Protein AF-A0A090W906-F1 (afdb_monomer)

Organism: NCBI:txid221126

Nearest PDB structures (foldseek):
  5gin-assembly1_F  TM=4.303E-01  e=5.601E+00  Saccharolobus solfataricus
  7y5k-assembly1_B  TM=3.408E-01  e=4.953E+00  Homo sapiens

Radius of gyration: 11.83 Å; Cα contacts (8 Å, |Δi|>4): 95; chains: 1; bounding box: 39×20×23 Å

Mean predicted aligned error: 4.06 Å

Structure (mmCIF, N/CA/C/O backbone):
data_AF-A0A090W906-F1
#
_entry.id   AF-A0A090W906-F1
#
loop_
_atom_site.group_PDB
_atom_site.id
_atom_site.type_symbol
_atom_site.label_atom_id
_atom_site.label_alt_id
_atom_site.label_comp_id
_atom_site.label_asym_id
_atom_site.label_entity_id
_atom_site.label_seq_id
_atom_site.pdbx_PDB_ins_code
_atom_site.Cartn_x
_atom_site.Cartn_y
_atom_site.Cartn_z
_atom_site.occupancy
_atom_site.B_iso_or_equiv
_atom_site.auth_seq_id
_atom_site.auth_comp_id
_atom_site.auth_asym_id
_atom_site.auth_atom_id
_atom_site.pdbx_PDB_model_num
ATOM 1 N N . MET A 1 1 ? -2.011 6.226 0.794 1.00 90.88 1 MET A N 1
ATOM 2 C CA . MET A 1 1 ? -1.459 6.726 -0.486 1.00 90.88 1 MET A CA 1
ATOM 3 C C . MET A 1 1 ? -0.404 5.753 -0.982 1.00 90.88 1 MET A C 1
ATOM 5 O O . MET A 1 1 ? 0.391 5.321 -0.153 1.00 90.88 1 MET A O 1
ATOM 9 N N . PHE A 1 2 ? -0.395 5.407 -2.273 1.00 94.94 2 PHE A N 1
ATOM 10 C CA . PHE A 1 2 ? 0.632 4.538 -2.869 1.00 94.94 2 PHE A CA 1
ATOM 11 C C . PHE A 1 2 ? 1.654 5.313 -3.715 1.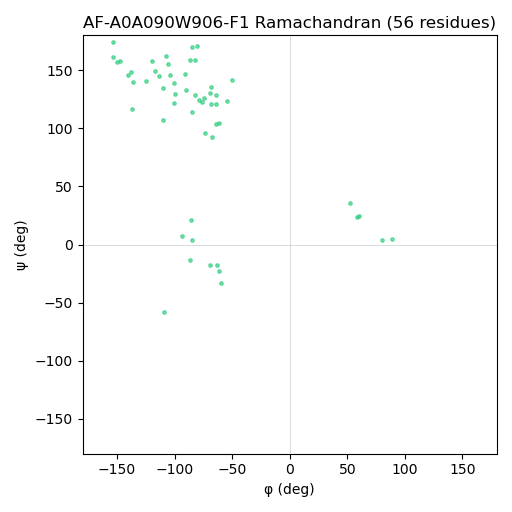00 94.94 2 PHE A C 1
ATOM 13 O O . PHE A 1 2 ? 1.313 6.301 -4.367 1.00 94.94 2 PHE A O 1
ATOM 20 N N . GLU A 1 3 ? 2.900 4.840 -3.692 1.00 93.62 3 GLU A N 1
ATOM 21 C CA . GLU A 1 3 ? 4.057 5.382 -4.415 1.00 93.62 3 GLU A CA 1
ATOM 22 C C . GLU A 1 3 ? 4.093 4.894 -5.876 1.00 93.62 3 GLU A C 1
ATOM 24 O O . GLU A 1 3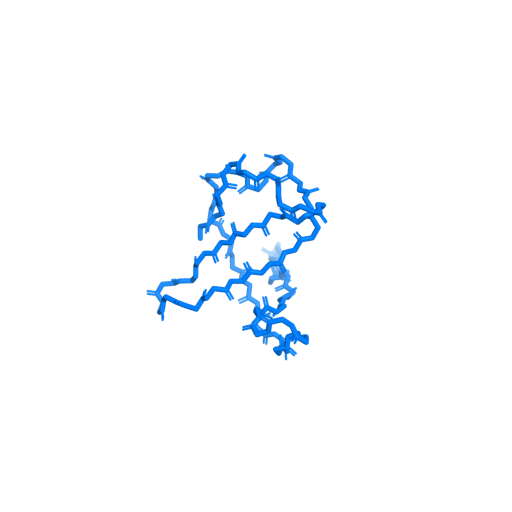 ? 3.533 3.858 -6.212 1.00 93.62 3 GLU A O 1
ATOM 29 N N . SER A 1 4 ? 4.791 5.605 -6.763 1.00 92.12 4 SER A N 1
ATOM 30 C CA . SER A 1 4 ? 4.881 5.269 -8.196 1.00 92.12 4 SER A CA 1
ATOM 31 C C . SER A 1 4 ? 5.963 4.244 -8.559 1.00 92.12 4 SER A C 1
ATOM 33 O O . SER A 1 4 ? 6.180 3.974 -9.739 1.00 92.12 4 SER A O 1
ATOM 35 N N . GLU A 1 5 ? 6.668 3.682 -7.578 1.00 92.19 5 GLU A N 1
ATOM 36 C CA . GLU A 1 5 ? 7.806 2.792 -7.813 1.00 92.19 5 GLU A CA 1
ATOM 37 C C . GLU A 1 5 ? 7.410 1.315 -7.674 1.00 92.19 5 GLU A C 1
ATOM 39 O O . GLU A 1 5 ? 6.844 0.907 -6.658 1.00 92.19 5 GLU A O 1
ATOM 44 N N . ASN A 1 6 ? 7.760 0.498 -8.673 1.00 92.50 6 ASN A N 1
ATOM 45 C CA . ASN A 1 6 ? 7.676 -0.958 -8.578 1.00 92.50 6 ASN A CA 1
ATOM 46 C C . ASN A 1 6 ? 8.943 -1.503 -7.911 1.00 92.50 6 ASN A C 1
ATOM 48 O O . ASN A 1 6 ? 10.029 -1.446 -8.488 1.00 92.50 6 ASN A O 1
ATOM 52 N N . LYS A 1 7 ? 8.795 -2.071 -6.714 1.00 90.69 7 LYS A N 1
ATOM 53 C CA . LYS A 1 7 ? 9.876 -2.721 -5.966 1.00 90.69 7 LYS 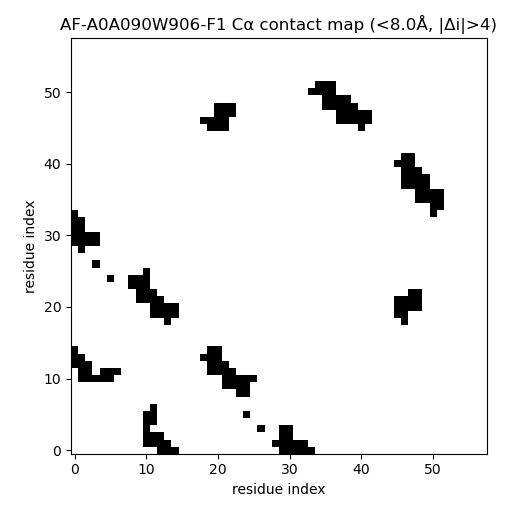A CA 1
ATOM 54 C C . LYS A 1 7 ? 9.641 -4.219 -5.933 1.00 90.69 7 LYS A C 1
ATOM 56 O O . LYS A 1 7 ? 8.757 -4.695 -5.227 1.00 90.69 7 LYS A O 1
ATOM 61 N N . SER A 1 8 ? 10.436 -4.969 -6.696 1.00 91.94 8 SER A N 1
ATOM 62 C CA . SER A 1 8 ? 10.389 -6.440 -6.724 1.00 91.94 8 SER A CA 1
ATOM 63 C C . SER A 1 8 ? 8.986 -7.016 -6.983 1.00 91.94 8 SER A C 1
ATOM 65 O O . SER A 1 8 ? 8.615 -8.037 -6.408 1.00 91.94 8 SER A O 1
ATOM 67 N N . GLY A 1 9 ? 8.183 -6.354 -7.823 1.00 95.25 9 GLY A N 1
ATOM 68 C CA . GLY A 1 9 ? 6.811 -6.763 -8.138 1.00 95.25 9 GLY A CA 1
ATOM 69 C C . GLY A 1 9 ? 5.736 -6.195 -7.206 1.00 95.25 9 GLY A C 1
ATOM 70 O O . GLY A 1 9 ? 4.566 -6.541 -7.365 1.00 95.25 9 GLY A O 1
ATOM 71 N N . TYR A 1 10 ? 6.094 -5.319 -6.264 1.00 96.38 10 TYR A N 1
ATOM 72 C CA . TYR A 1 10 ? 5.170 -4.692 -5.320 1.00 96.38 10 TYR A CA 1
ATOM 73 C C .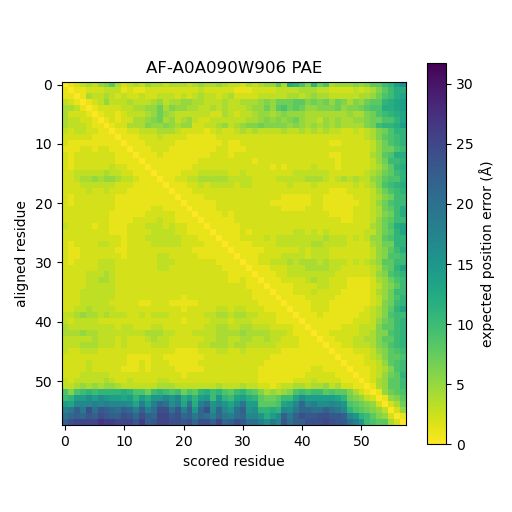 TYR A 1 10 ? 5.110 -3.175 -5.491 1.00 96.38 1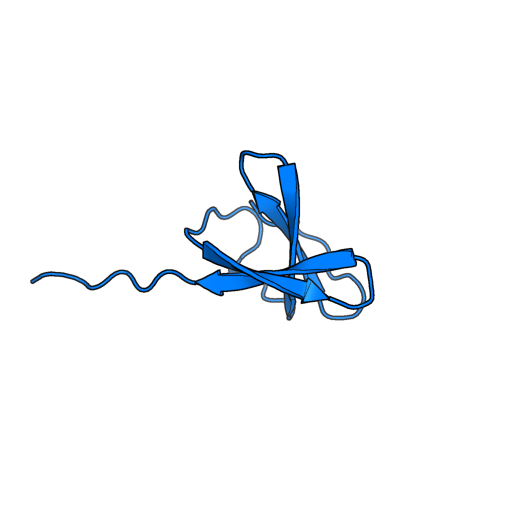0 TYR A C 1
ATOM 75 O O . TYR A 1 10 ? 6.097 -2.527 -5.836 1.00 96.38 10 TYR A O 1
ATOM 83 N N . ILE A 1 11 ? 3.938 -2.617 -5.196 1.00 96.94 11 ILE A N 1
ATOM 84 C CA . ILE A 1 11 ? 3.748 -1.194 -4.920 1.00 96.94 11 ILE A CA 1
ATOM 85 C C . ILE A 1 11 ? 3.671 -0.997 -3.405 1.00 96.94 11 ILE A C 1
ATOM 87 O O . ILE A 1 11 ? 3.058 -1.798 -2.688 1.00 96.94 11 ILE A O 1
ATOM 91 N N . HIS A 1 12 ? 4.308 0.063 -2.912 1.00 97.19 12 HIS A N 1
ATOM 92 C CA . HIS A 1 12 ? 4.275 0.441 -1.503 1.00 97.19 12 HIS A CA 1
ATOM 93 C C . HIS A 1 12 ? 3.388 1.653 -1.279 1.00 97.19 12 HIS A C 1
ATOM 95 O O . HIS A 1 12 ? 3.166 2.464 -2.175 1.00 97.19 12 HIS A O 1
ATOM 101 N N . GLY A 1 13 ? 2.876 1.772 -0.063 1.00 96.69 13 GLY A N 1
ATOM 102 C CA . GLY A 1 13 ? 2.115 2.933 0.353 1.00 96.69 13 GLY A CA 1
ATOM 103 C C . GLY A 1 13 ? 2.184 3.158 1.850 1.00 96.69 13 GLY A C 1
ATOM 104 O O . GLY A 1 13 ? 2.721 2.340 2.598 1.00 96.69 13 GLY A O 1
ATOM 105 N N . PHE A 1 14 ? 1.603 4.269 2.276 1.00 97.44 14 PHE A N 1
ATOM 106 C CA . PHE A 1 14 ? 1.455 4.626 3.679 1.00 97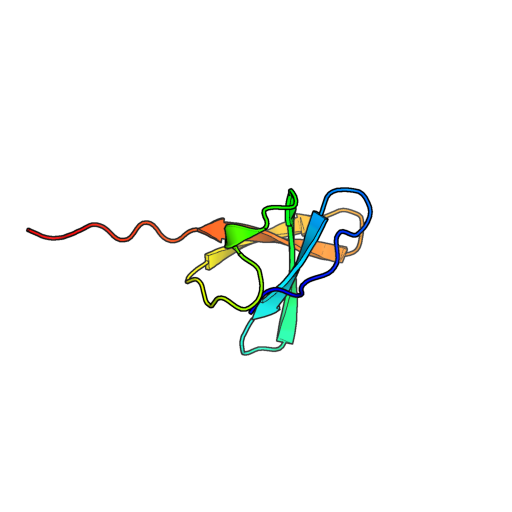.44 14 PHE A CA 1
ATOM 107 C C . PHE A 1 14 ? -0.010 4.906 4.006 1.00 97.44 14 PHE A C 1
ATOM 109 O O . PHE A 1 14 ? -0.741 5.504 3.203 1.00 97.44 14 PHE A O 1
ATOM 116 N N . THR A 1 15 ? -0.434 4.456 5.185 1.00 96.69 15 THR A N 1
ATOM 117 C CA . THR A 1 15 ? -1.683 4.896 5.818 1.00 96.69 15 THR A CA 1
ATOM 118 C C . THR A 1 15 ? -1.483 6.249 6.508 1.00 96.69 15 THR A C 1
ATOM 120 O O . THR A 1 15 ? -0.356 6.722 6.648 1.00 96.69 15 THR A O 1
ATOM 123 N N . GLU A 1 16 ? -2.566 6.870 6.972 1.00 95.00 16 GLU A N 1
ATOM 124 C CA . GLU A 1 16 ? -2.520 8.152 7.697 1.00 95.00 16 GLU A CA 1
ATOM 125 C C . GLU A 1 16 ? -1.681 8.082 8.982 1.00 95.00 16 GLU A C 1
ATOM 127 O O . GLU A 1 16 ? -0.968 9.023 9.317 1.00 95.00 16 GLU A O 1
ATOM 132 N N . ASN A 1 17 ? -1.683 6.927 9.652 1.00 94.69 17 ASN A N 1
ATOM 133 C CA . ASN A 1 17 ? -0.872 6.670 10.845 1.00 94.69 17 ASN A CA 1
ATOM 134 C C . ASN A 1 17 ? 0.546 6.176 10.504 1.00 94.69 17 ASN A C 1
ATOM 136 O O . ASN A 1 17 ? 1.192 5.539 11.333 1.00 94.69 17 ASN A O 1
ATOM 140 N N . TYR A 1 18 ? 1.021 6.433 9.280 1.00 94.88 18 TYR A N 1
ATOM 141 C CA . TYR A 1 18 ? 2.367 6.097 8.803 1.00 94.88 18 TYR A CA 1
ATOM 142 C C . TYR A 1 18 ? 2.713 4.601 8.829 1.00 94.88 18 TYR A C 1
ATOM 144 O O . TYR A 1 18 ? 3.885 4.220 8.831 1.00 94.88 18 TYR A O 1
ATOM 152 N N . VAL A 1 19 ? 1.709 3.722 8.774 1.00 96.19 19 VAL A N 1
ATOM 153 C CA . VAL A 1 19 ? 1.959 2.288 8.600 1.00 96.19 19 VAL A CA 1
ATOM 154 C C . VAL A 1 19 ? 2.316 2.034 7.143 1.00 96.19 19 VAL A C 1
ATOM 156 O O . VAL A 1 19 ? 1.535 2.351 6.242 1.00 96.19 19 VAL A O 1
ATOM 159 N N . LYS A 1 20 ? 3.496 1.453 6.913 1.00 96.94 20 LYS A N 1
ATOM 160 C CA . LYS A 1 20 ? 3.958 1.089 5.574 1.00 96.94 20 LYS A CA 1
ATOM 161 C C . LYS A 1 20 ? 3.301 -0.211 5.120 1.00 96.94 20 LYS A C 1
ATOM 163 O O . LYS A 1 20 ? 3.400 -1.240 5.790 1.00 96.94 20 LYS A O 1
ATOM 168 N N . VAL A 1 21 ? 2.651 -0.158 3.966 1.00 97.69 21 VAL A N 1
ATOM 169 C CA . VAL A 1 21 ? 1.893 -1.268 3.384 1.00 97.69 21 VAL A CA 1
ATOM 170 C C . VAL A 1 21 ? 2.449 -1.678 2.023 1.00 97.69 21 VAL A C 1
ATOM 172 O O . VAL A 1 21 ? 3.099 -0.876 1.349 1.00 97.69 21 VAL A O 1
ATOM 175 N N . LYS A 1 22 ? 2.169 -2.916 1.597 1.00 97.19 22 LYS A N 1
ATOM 176 C CA . LYS A 1 22 ? 2.530 -3.420 0.262 1.00 97.19 22 LYS A CA 1
ATOM 177 C C . LYS A 1 22 ? 1.453 -4.300 -0.369 1.00 97.19 22 LYS A C 1
ATOM 179 O O . LYS A 1 22 ? 0.804 -5.101 0.304 1.00 97.19 22 LYS A O 1
ATOM 184 N N . THR A 1 23 ? 1.331 -4.222 -1.689 1.00 96.94 23 THR A N 1
ATOM 185 C CA . THR A 1 23 ? 0.459 -5.082 -2.510 1.00 96.94 23 THR A CA 1
ATOM 186 C C . THR A 1 23 ? 1.103 -5.316 -3.880 1.00 96.94 23 THR A C 1
ATOM 188 O O . THR A 1 23 ? 2.013 -4.553 -4.224 1.00 96.94 23 THR A O 1
ATOM 191 N N . PRO A 1 24 ? 0.766 -6.381 -4.638 1.00 96.94 24 PRO A N 1
ATOM 192 C CA . PRO A 1 24 ? 1.306 -6.560 -5.981 1.00 96.94 24 PRO A CA 1
ATOM 193 C C . PRO A 1 24 ? 1.149 -5.292 -6.820 1.00 96.94 24 PRO A C 1
ATOM 195 O O . PRO A 1 24 ? 0.155 -4.577 -6.705 1.00 96.94 24 PRO A O 1
ATOM 198 N N . TRP A 1 25 ? 2.162 -4.996 -7.628 1.00 96.88 25 TRP A N 1
ATOM 199 C CA . TRP A 1 25 ? 2.201 -3.787 -8.436 1.00 96.88 25 TRP A CA 1
ATOM 200 C C . TRP A 1 25 ? 0.950 -3.661 -9.316 1.00 96.88 25 TRP A C 1
ATOM 202 O O . TRP A 1 25 ? 0.669 -4.534 -10.137 1.00 96.88 25 TRP A O 1
ATOM 212 N N . ASN A 1 26 ? 0.234 -2.546 -9.167 1.00 94.44 26 ASN A N 1
ATOM 213 C CA . ASN A 1 26 ? -0.857 -2.148 -10.045 1.00 94.44 26 ASN A CA 1
ATOM 214 C C . ASN A 1 26 ? -0.725 -0.639 -10.336 1.00 94.44 26 ASN A C 1
ATOM 216 O O . ASN A 1 26 ? -0.826 0.155 -9.396 1.00 94.44 26 ASN A O 1
ATOM 220 N N . PRO A 1 27 ? -0.506 -0.225 -11.600 1.00 95.00 27 PRO A N 1
ATOM 221 C CA . PRO A 1 27 ? -0.353 1.185 -11.959 1.00 95.00 27 PRO A CA 1
ATOM 222 C C . PRO A 1 27 ? -1.589 2.043 -11.644 1.00 95.00 27 PRO A C 1
ATOM 224 O O . PRO A 1 27 ? -1.446 3.246 -11.451 1.00 95.00 27 PRO A O 1
ATOM 227 N N . GLU A 1 28 ? -2.781 1.451 -11.536 1.00 95.94 28 GLU A N 1
ATOM 228 C CA . GLU A 1 28 ? -4.021 2.167 -11.195 1.00 95.94 28 GLU A CA 1
ATOM 229 C C . GLU A 1 28 ? -4.051 2.672 -9.745 1.00 95.94 28 GLU A C 1
ATOM 231 O O . GLU A 1 28 ? -4.845 3.547 -9.411 1.00 95.94 28 GLU A O 1
ATOM 236 N N . LEU A 1 29 ? -3.187 2.134 -8.879 1.00 95.31 29 LEU A N 1
ATOM 237 C CA . LEU A 1 29 ? -3.091 2.539 -7.475 1.00 95.31 29 LEU A CA 1
ATOM 238 C C . LEU A 1 29 ? -2.151 3.735 -7.269 1.00 95.31 29 LEU A C 1
ATOM 240 O O . LEU A 1 29 ? -2.110 4.319 -6.188 1.00 95.31 29 LEU A O 1
ATOM 244 N N . VAL A 1 30 ? -1.345 4.092 -8.270 1.00 96.56 30 VAL A N 1
ATOM 245 C CA . VAL A 1 30 ? -0.318 5.129 -8.129 1.00 96.56 30 VAL A CA 1
ATOM 246 C C . VAL A 1 30 ? -0.966 6.483 -7.842 1.00 96.56 30 VAL A C 1
ATOM 248 O O . VAL A 1 30 ? -1.833 6.934 -8.585 1.00 96.56 30 VAL A O 1
ATOM 251 N N . ASN A 1 31 ? -0.505 7.165 -6.788 1.00 93.94 31 ASN A N 1
ATOM 252 C CA . ASN A 1 31 ? -1.018 8.470 -6.356 1.00 93.94 31 ASN A CA 1
ATOM 253 C C . ASN A 1 31 ? -2.523 8.496 -6.020 1.00 93.94 31 ASN A C 1
ATOM 255 O O . ASN A 1 31 ? -3.133 9.566 -6.029 1.00 93.94 31 ASN A O 1
ATOM 259 N N . THR A 1 32 ? -3.122 7.354 -5.670 1.00 93.81 32 THR A N 1
ATOM 260 C CA . THR A 1 32 ? -4.517 7.279 -5.217 1.00 93.81 32 THR A CA 1
ATOM 261 C C . THR A 1 32 ? -4.627 7.007 -3.711 1.00 93.81 32 THR A C 1
ATOM 263 O O . THR A 1 32 ? -3.684 6.574 -3.028 1.00 93.81 32 THR A O 1
ATOM 266 N N . LEU A 1 33 ? -5.811 7.294 -3.164 1.00 94.81 33 LEU A N 1
ATOM 267 C CA . LEU A 1 33 ? -6.209 6.957 -1.799 1.00 94.81 33 LEU A CA 1
ATOM 268 C C . LEU A 1 33 ? -7.271 5.860 -1.847 1.00 94.81 33 LEU A C 1
ATOM 270 O O . LEU A 1 33 ? -8.225 5.949 -2.613 1.00 94.81 33 LEU A O 1
ATOM 274 N N . HIS A 1 34 ? -7.114 4.845 -1.002 1.00 94.12 34 HIS A N 1
ATOM 275 C CA . HIS A 1 34 ? -8.050 3.735 -0.885 1.00 94.12 34 HIS A CA 1
ATOM 276 C C . HIS A 1 34 ? -8.297 3.424 0.586 1.00 94.12 34 HIS A C 1
ATOM 278 O O . HIS A 1 34 ? -7.359 3.417 1.387 1.00 94.12 34 HIS A O 1
ATOM 284 N N . ALA A 1 35 ? -9.550 3.127 0.924 1.00 95.00 35 ALA A N 1
ATOM 285 C CA . ALA A 1 35 ? -9.889 2.543 2.210 1.00 95.00 35 ALA A CA 1
ATOM 286 C C . ALA A 1 35 ? -9.473 1.067 2.211 1.00 95.00 35 ALA A C 1
ATOM 288 O O . ALA A 1 35 ? -9.846 0.298 1.319 1.00 95.00 35 ALA A O 1
ATOM 289 N N . VAL A 1 36 ? -8.678 0.681 3.203 1.00 95.12 36 VAL A N 1
ATOM 290 C CA . VAL A 1 36 ? -8.115 -0.666 3.314 1.00 95.12 36 VAL A CA 1
ATOM 291 C C . VAL A 1 36 ? -8.178 -1.151 4.757 1.00 95.12 36 VAL A C 1
ATOM 293 O O . VAL A 1 36 ? -8.044 -0.361 5.690 1.00 95.12 36 VAL A O 1
ATOM 296 N N . ASN A 1 37 ? -8.340 -2.458 4.933 1.00 96.56 37 ASN A N 1
ATOM 297 C CA . ASN A 1 37 ? -8.225 -3.134 6.219 1.00 96.56 37 ASN A CA 1
ATOM 298 C C . ASN A 1 37 ? -6.849 -3.791 6.306 1.00 96.56 37 ASN A C 1
ATOM 300 O O . ASN A 1 37 ? -6.508 -4.616 5.461 1.00 96.56 37 ASN A O 1
ATOM 304 N N . LEU A 1 38 ? -6.055 -3.433 7.317 1.00 97.19 38 LEU A N 1
ATOM 305 C CA . LE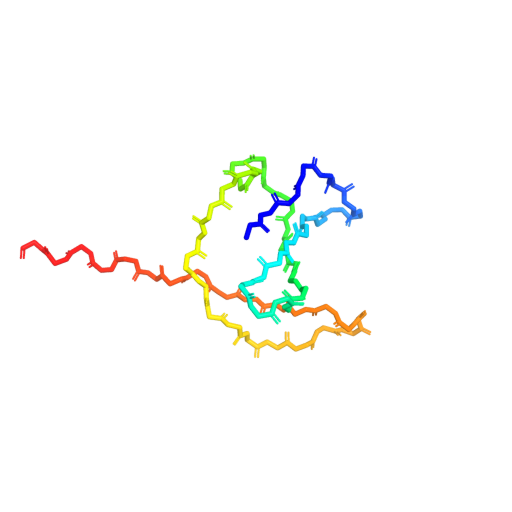U A 1 38 ? -4.752 -4.057 7.560 1.00 97.19 38 LEU A CA 1
ATOM 306 C C . LEU A 1 38 ? -4.958 -5.497 8.039 1.00 97.19 38 LEU A C 1
ATOM 308 O O . LEU A 1 38 ? -5.744 -5.728 8.955 1.00 97.19 38 LEU A O 1
ATOM 312 N N . THR A 1 39 ? -4.258 -6.456 7.434 1.00 97.56 39 THR A N 1
ATOM 313 C CA . THR A 1 39 ? -4.493 -7.886 7.688 1.00 97.56 39 THR A CA 1
ATOM 314 C C . THR A 1 39 ? -3.366 -8.543 8.470 1.00 97.56 39 THR A C 1
ATOM 316 O O . THR A 1 39 ? -3.600 -9.094 9.542 1.00 97.56 39 THR A O 1
ATOM 319 N N . LYS A 1 40 ? -2.133 -8.501 7.957 1.00 97.62 40 LYS A N 1
ATOM 320 C CA . LYS A 1 40 ? -0.976 -9.139 8.599 1.00 97.62 40 LYS A CA 1
ATOM 321 C C . LYS A 1 40 ? 0.325 -8.412 8.299 1.00 97.62 40 LYS A C 1
ATOM 323 O O . LYS A 1 40 ? 0.446 -7.745 7.275 1.00 97.62 40 LYS A O 1
ATOM 328 N N . ILE A 1 41 ? 1.307 -8.597 9.172 1.00 97.81 41 ILE A N 1
ATOM 329 C CA . ILE A 1 41 ? 2.700 -8.232 8.910 1.00 97.81 41 ILE A CA 1
ATOM 330 C C . ILE A 1 41 ? 3.319 -9.381 8.108 1.00 97.81 41 ILE A C 1
ATOM 332 O O . ILE A 1 41 ? 3.142 -10.544 8.466 1.00 97.81 41 ILE A O 1
ATOM 336 N N . ASP A 1 42 ? 3.955 -9.063 6.987 1.00 95.50 42 ASP A N 1
ATOM 337 C CA . ASP A 1 42 ? 4.667 -10.029 6.148 1.00 95.50 42 ASP A CA 1
ATOM 338 C C . ASP A 1 42 ? 6.103 -10.245 6.659 1.00 95.50 42 ASP A C 1
ATOM 340 O O . ASP A 1 42 ? 6.585 -9.489 7.504 1.00 95.50 42 ASP A O 1
ATOM 344 N N . ASP A 1 43 ? 6.810 -11.242 6.131 1.00 96.12 43 ASP A N 1
ATOM 345 C CA . ASP A 1 43 ? 8.137 -11.645 6.635 1.00 96.12 43 ASP A CA 1
ATOM 346 C C . ASP A 1 43 ? 9.219 -10.550 6.499 1.00 96.12 43 ASP A C 1
ATOM 348 O O . ASP A 1 43 ? 10.249 -10.594 7.169 1.00 96.12 43 ASP A O 1
ATOM 352 N N . ASP A 1 44 ? 8.989 -9.538 5.657 1.00 94.75 44 ASP A N 1
ATOM 353 C CA . ASP A 1 44 ? 9.861 -8.368 5.480 1.00 94.75 44 ASP A CA 1
ATOM 354 C C . ASP A 1 44 ? 9.474 -7.163 6.358 1.00 94.75 44 ASP A C 1
ATOM 356 O O . ASP A 1 44 ? 10.026 -6.072 6.202 1.00 94.75 44 ASP A O 1
ATOM 360 N N . GLY A 1 45 ? 8.513 -7.339 7.269 1.00 95.31 45 GLY A N 1
ATOM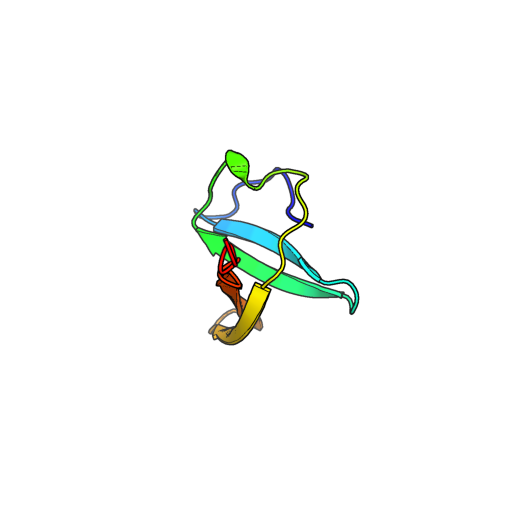 361 C CA . GLY A 1 45 ? 8.034 -6.300 8.179 1.00 95.31 45 GLY A CA 1
ATOM 362 C C . GLY A 1 45 ? 7.042 -5.313 7.555 1.00 95.31 45 GLY A C 1
ATOM 363 O O . GLY A 1 45 ? 6.628 -4.370 8.230 1.00 95.31 45 GLY A O 1
ATOM 364 N N . LEU A 1 46 ? 6.638 -5.504 6.293 1.00 96.81 46 LEU A N 1
ATOM 365 C CA . LEU A 1 46 ? 5.636 -4.668 5.629 1.00 96.81 46 LEU A CA 1
ATOM 366 C C . LEU A 1 46 ? 4.228 -5.234 5.815 1.00 96.81 46 LEU A C 1
ATOM 368 O O . LEU A 1 46 ? 4.015 -6.445 5.843 1.00 96.81 46 LEU A O 1
ATOM 372 N N . VAL A 1 47 ? 3.239 -4.348 5.910 1.00 97.94 47 VAL A N 1
ATOM 373 C CA . VAL A 1 47 ? 1.865 -4.747 6.230 1.00 97.94 47 VAL A CA 1
ATOM 374 C C . VAL A 1 47 ? 1.061 -5.049 4.960 1.00 97.94 47 VAL A C 1
ATOM 376 O O . VAL A 1 47 ? 1.068 -4.287 3.990 1.00 97.94 47 VAL A O 1
ATOM 379 N N . ARG A 1 48 ? 0.355 -6.182 4.960 1.00 97.62 48 ARG A N 1
ATOM 380 C CA . ARG A 1 48 ? -0.641 -6.576 3.953 1.00 97.62 48 ARG A CA 1
ATOM 381 C C . ARG A 1 48 ? -2.013 -6.011 4.306 1.00 97.62 48 ARG A C 1
ATOM 383 O O . ARG A 1 48 ? -2.285 -5.689 5.462 1.00 97.62 48 ARG A O 1
ATOM 390 N N . PHE A 1 49 ? -2.883 -5.908 3.312 1.00 97.38 49 PHE A N 1
ATOM 391 C CA . PHE A 1 49 ? -4.217 -5.352 3.487 1.00 97.38 49 PHE A CA 1
ATOM 392 C C . PHE A 1 49 ? -5.200 -5.911 2.461 1.00 97.38 49 PHE A C 1
ATOM 394 O O . PHE A 1 49 ? -4.784 -6.382 1.404 1.00 97.38 49 PHE A O 1
ATOM 401 N N . ASP A 1 50 ? -6.485 -5.770 2.766 1.00 96.81 50 ASP A N 1
ATOM 402 C CA . ASP A 1 50 ? -7.589 -5.981 1.833 1.00 96.81 50 ASP A CA 1
ATOM 403 C C . ASP A 1 50 ? -8.303 -4.654 1.566 1.00 96.81 50 ASP A C 1
ATOM 405 O O . ASP A 1 50 ? -8.426 -3.810 2.458 1.00 96.81 50 ASP A O 1
ATOM 409 N N . PHE A 1 51 ? -8.792 -4.453 0.343 1.00 94.94 51 PHE A N 1
ATOM 410 C CA . PHE A 1 51 ? -9.616 -3.287 0.033 1.00 94.94 51 PHE A CA 1
ATOM 411 C C . PHE A 1 51 ? -10.967 -3.384 0.740 1.00 94.94 51 PHE A C 1
ATOM 413 O O . PHE A 1 51 ? -11.618 -4.432 0.728 1.00 94.94 51 PHE A O 1
ATOM 420 N N . VAL A 1 52 ? -11.409 -2.274 1.332 1.00 94.19 52 VAL A N 1
ATOM 421 C CA . VAL A 1 52 ? -12.767 -2.182 1.867 1.00 94.19 52 VAL A CA 1
ATOM 422 C C . VAL A 1 52 ? -13.724 -2.192 0.680 1.00 94.19 52 VAL A C 1
ATOM 424 O O . VAL A 1 52 ? -13.640 -1.335 -0.201 1.00 94.19 52 VAL A O 1
ATOM 427 N N . LYS A 1 53 ? -14.632 -3.171 0.637 1.00 84.88 53 LYS A N 1
ATOM 428 C CA . LYS A 1 53 ? -15.712 -3.176 -0.350 1.00 84.88 53 LYS A CA 1
ATOM 429 C C . LYS A 1 53 ? -16.596 -1.963 -0.081 1.00 84.88 53 LYS A C 1
ATOM 431 O O . LYS A 1 53 ? -17.141 -1.830 1.011 1.00 84.88 53 LYS A O 1
ATOM 436 N N . GLN A 1 54 ? -16.738 -1.080 -1.064 1.00 71.00 54 GLN A N 1
ATOM 437 C CA . GLN A 1 54 ? -17.861 -0.155 -1.060 1.00 71.00 54 GLN A CA 1
ATOM 438 C C . GLN A 1 54 ? -19.097 -0.962 -1.436 1.00 71.00 54 GLN A C 1
ATOM 440 O O . GLN A 1 54 ? -19.363 -1.185 -2.617 1.00 71.00 54 GLN A O 1
ATOM 445 N N . ASP A 1 55 ? -19.837 -1.421 -0.431 1.00 68.69 55 ASP A N 1
ATOM 446 C CA . ASP A 1 55 ? -21.213 -1.830 -0.659 1.00 68.69 55 ASP A CA 1
ATOM 447 C C . ASP A 1 55 ? -21.956 -0.584 -1.142 1.00 68.69 55 ASP A C 1
ATOM 449 O O . ASP A 1 55 ? -22.205 0.360 -0.390 1.00 68.69 55 ASP A O 1
ATOM 453 N N . SER A 1 56 ? -22.226 -0.542 -2.446 1.00 57.94 56 SER A N 1
ATOM 454 C CA . SER A 1 56 ? -23.133 0.439 -3.021 1.00 57.94 56 SER A CA 1
ATOM 455 C C . SER A 1 56 ? -24.517 0.103 -2.488 1.00 57.94 56 SER A C 1
ATOM 457 O O . SER A 1 56 ? -25.207 -0.759 -3.025 1.00 57.94 56 SER A O 1
ATOM 459 N N . VAL A 1 57 ? -24.885 0.730 -1.374 1.00 58.72 57 VAL A N 1
ATOM 460 C CA . VAL A 1 57 ? -26.276 0.786 -0.936 1.00 58.72 57 VAL A CA 1
AT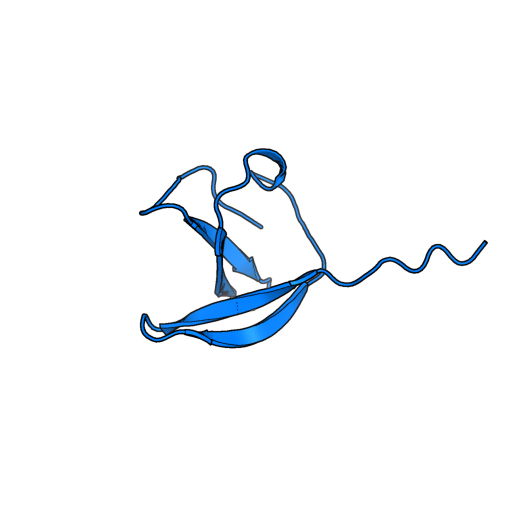OM 461 C C . VAL A 1 57 ? -27.024 1.579 -2.006 1.00 58.72 57 VAL A C 1
ATOM 463 O O . VAL A 1 57 ? -26.832 2.789 -2.132 1.00 58.72 57 VAL A O 1
ATOM 466 N N . ALA A 1 58 ? -27.769 0.849 -2.835 1.00 50.75 58 ALA A N 1
ATOM 467 C CA . ALA A 1 58 ? -28.769 1.378 -3.753 1.00 50.75 58 ALA A CA 1
ATOM 468 C C . ALA A 1 58 ? -30.087 1.624 -3.011 1.00 50.75 58 ALA A C 1
ATOM 470 O O . ALA A 1 58 ? -30.382 0.847 -2.071 1.00 50.75 58 ALA A O 1
#

Sequence (58 aa):
MFESENKSGYIHGFTENYVKVKTPWNPELVNTLHAVNLTKIDDDGLVRFDFVKQDSVA

Secondary structure (DSSP, 8-state):
-EEEEEETTEEEEE-TT--EEEEE--GGGBT----EEEEEE-TTSPEEEEEPP-----

pLDDT: mean 92.4, std 10.01, range [50.75, 97.94]

Foldseek 3Di:
DWAQDQDPQWIWDADPVGQIAIDGDDNVPHPDDFAWAWDDQDPVRHTYTDGDDPPPPD

Solvent-accessible surface area (backbone atoms only — not comparable to full-atom values): 3574 Å² total; per-residue (Å²): 70,28,48,85,55,77,57,96,64,24,26,40,30,37,48,96,86,68,50,51,32,47,46,73,57,52,82,86,46,42,79,36,79,76,65,64,44,80,71,46,73,44,99,85,72,41,27,32,63,45,75,60,79,79,78,78,83,125